Protein AF-A0A1Q6LQ87-F1 (afdb_monomer_lite)

Secondary structure (DSSP, 8-state):
-HHHHHHHHHHHHHHHHHHHHHHHHH------SSGGGSHHHHHHHHHHHHHHHHHHHHHHHHHHHHHHHHHHHHTTS-HHHHHHHHHHHHHHHHHHHHHHHHHHHHHHHHHTT-

Radius of gyration: 32.01 Å; chains: 1; bounding box: 81×27×80 Å

Sequence (114 aa):
MKKFKKVLRITAKILAWIVFLFSAMMFKGVFATSLESTKLVTGTQSLVNAIISWLTGIGITVCGGYFIYYVYCLKTNDEGERRRNIQNIKTTLICMVLITCGLALIDTILGFYK

pLDDT: mean 72.07, std 10.28, range [41.75, 84.31]

Foldseek 3Di:
DVVVVVVVVVVVVVVVVVVVVVVVVVPPPPDQPDPLSHPVNVVVLVVLVVVLVVLVVVLCVVLVVLLVVLVVVCVPDDPVVVVVSVVVNVVSVVSSVVSVVVSVVSVVVVVVSD

Structure (mmCIF, N/CA/C/O backbone):
data_AF-A0A1Q6LQ87-F1
#
_entry.id   AF-A0A1Q6LQ87-F1
#
loop_
_atom_site.group_PDB
_atom_site.id
_atom_site.type_symbol
_atom_site.label_atom_id
_atom_site.label_alt_id
_atom_site.label_comp_id
_atom_site.label_asym_id
_atom_site.label_entity_id
_atom_site.label_seq_id
_atom_site.pdbx_PDB_ins_code
_atom_site.Cartn_x
_atom_site.Cartn_y
_atom_site.Cartn_z
_atom_site.occupancy
_atom_site.B_iso_or_equiv
_atom_site.auth_seq_id
_atom_site.auth_comp_id
_atom_site.auth_asym_id
_atom_site.auth_atom_id
_atom_site.pdbx_PDB_model_num
ATOM 1 N N . MET A 1 1 ? 53.471 16.639 -49.181 1.00 54.03 1 MET A N 1
ATOM 2 C CA . MET A 1 1 ? 51.996 16.615 -48.973 1.00 54.03 1 MET A CA 1
ATOM 3 C C . MET A 1 1 ? 51.314 15.235 -49.016 1.00 54.03 1 MET A C 1
ATOM 5 O O . MET A 1 1 ? 50.325 15.065 -48.314 1.00 54.03 1 MET A O 1
ATOM 9 N N . LYS A 1 2 ? 51.772 14.235 -49.796 1.00 57.78 2 LYS A N 1
ATOM 10 C CA . LYS A 1 2 ? 51.073 12.927 -49.908 1.00 57.78 2 LYS A CA 1
ATOM 11 C C . LYS A 1 2 ? 51.039 12.111 -48.599 1.00 57.78 2 LYS A C 1
ATOM 13 O O . LYS A 1 2 ? 50.019 11.502 -48.293 1.00 57.78 2 LYS A O 1
ATOM 18 N N . LYS A 1 3 ? 52.119 12.138 -47.804 1.00 60.47 3 LYS A N 1
ATOM 19 C CA . LYS A 1 3 ? 52.205 11.430 -46.509 1.00 60.47 3 LYS A CA 1
ATOM 20 C C . LYS A 1 3 ? 51.260 12.022 -45.450 1.00 60.47 3 LYS A C 1
ATOM 22 O O . LYS A 1 3 ? 50.576 11.268 -44.772 1.00 60.47 3 LYS A O 1
ATOM 27 N N . PHE A 1 4 ? 51.130 13.350 -45.401 1.00 68.94 4 PHE A N 1
ATOM 28 C CA . PHE A 1 4 ? 50.238 14.052 -44.468 1.00 68.94 4 PHE A CA 1
ATOM 29 C C . PHE A 1 4 ? 48.757 13.720 -44.708 1.00 68.94 4 PHE A C 1
ATOM 31 O O . PHE A 1 4 ? 48.047 13.355 -43.778 1.00 68.94 4 PHE A O 1
ATOM 38 N N . LYS A 1 5 ? 48.311 13.709 -45.975 1.00 69.56 5 LYS A N 1
ATOM 39 C CA . LYS A 1 5 ? 46.951 13.260 -46.337 1.00 69.56 5 LYS A CA 1
ATOM 40 C C . LYS A 1 5 ? 46.691 11.794 -45.964 1.00 69.56 5 LYS A C 1
ATOM 42 O O . LYS A 1 5 ? 45.556 11.435 -45.668 1.00 69.56 5 LYS A O 1
ATOM 47 N N . LYS A 1 6 ? 47.726 10.945 -45.984 1.00 73.56 6 LYS A N 1
ATOM 48 C CA . LYS A 1 6 ? 47.622 9.523 -45.622 1.00 73.56 6 LYS A CA 1
ATOM 49 C C . LYS A 1 6 ? 47.463 9.344 -44.111 1.00 73.56 6 LYS A C 1
ATOM 51 O O . LYS A 1 6 ? 46.584 8.601 -43.696 1.00 73.56 6 LYS A O 1
ATOM 56 N N . VAL A 1 7 ? 48.242 10.081 -43.315 1.00 76.50 7 VAL A N 1
ATOM 57 C CA . VAL A 1 7 ? 48.134 10.097 -41.846 1.00 76.50 7 VAL A CA 1
ATOM 58 C C . VAL A 1 7 ? 46.782 10.659 -41.406 1.00 76.50 7 VAL A C 1
ATOM 60 O O . VAL A 1 7 ? 46.089 9.995 -40.646 1.00 76.50 7 VAL A O 1
ATOM 63 N N . LEU A 1 8 ? 46.346 11.789 -41.976 1.00 80.69 8 LEU A N 1
ATOM 64 C CA . LEU A 1 8 ? 45.041 12.400 -41.684 1.00 80.69 8 LEU A CA 1
ATOM 65 C C . LEU A 1 8 ? 43.865 11.452 -41.982 1.00 80.69 8 LEU A C 1
ATOM 67 O O . LEU A 1 8 ? 42.884 11.398 -41.250 1.00 80.69 8 LEU A O 1
ATOM 71 N N . ARG A 1 9 ? 43.959 10.673 -43.066 1.00 78.56 9 ARG A N 1
ATOM 72 C CA . ARG A 1 9 ? 42.921 9.704 -43.443 1.00 78.56 9 ARG A CA 1
ATOM 73 C C . ARG A 1 9 ? 42.873 8.509 -42.488 1.00 78.56 9 ARG A C 1
ATOM 75 O O . ARG A 1 9 ? 41.801 7.952 -42.279 1.00 78.56 9 ARG A O 1
ATOM 82 N N . ILE A 1 10 ? 44.014 8.104 -41.932 1.00 81.88 10 ILE A N 1
ATOM 83 C CA . ILE A 1 10 ? 44.090 7.010 -40.955 1.00 81.88 10 ILE A CA 1
ATOM 84 C C . ILE A 1 10 ? 43.555 7.484 -39.603 1.00 81.88 10 ILE A C 1
ATOM 86 O O . ILE A 1 10 ? 42.709 6.806 -39.028 1.00 81.88 10 ILE A O 1
ATOM 90 N N . THR A 1 11 ? 43.953 8.669 -39.136 1.00 77.88 11 THR A N 1
ATOM 91 C CA . THR A 1 11 ? 43.433 9.236 -37.884 1.00 77.88 11 THR A CA 1
ATOM 92 C C . THR A 1 11 ? 41.933 9.509 -37.956 1.00 77.88 11 THR A C 1
ATOM 94 O O . THR A 1 11 ? 41.219 9.158 -37.023 1.00 77.88 11 THR A O 1
ATOM 97 N N . ALA A 1 12 ? 41.422 10.023 -39.079 1.00 80.94 12 ALA A N 1
ATOM 98 C CA . ALA A 1 12 ? 39.982 10.197 -39.284 1.00 80.94 12 ALA A CA 1
ATOM 99 C C . ALA A 1 12 ? 39.214 8.863 -39.273 1.00 80.94 12 ALA A C 1
ATOM 101 O O . ALA A 1 12 ? 38.130 8.784 -38.703 1.00 80.94 12 ALA A O 1
ATOM 102 N N . LYS A 1 13 ? 39.77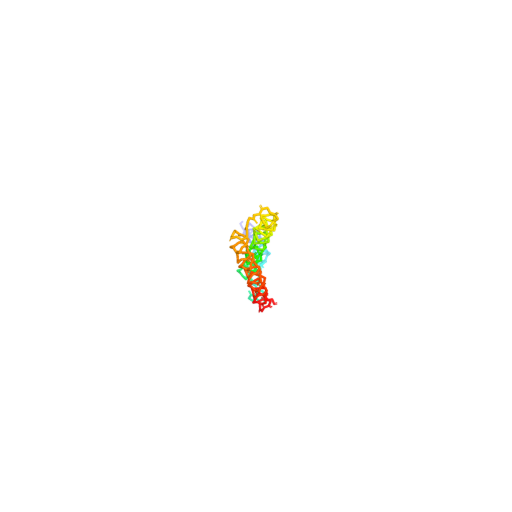9 7.795 -39.855 1.00 81.88 13 LYS A N 1
ATOM 103 C CA . LYS A 1 13 ? 39.182 6.452 -39.791 1.00 81.88 13 LYS A CA 1
ATOM 104 C C . LYS A 1 13 ? 39.153 5.913 -38.366 1.00 81.88 13 LYS A C 1
ATOM 106 O O . LYS A 1 13 ? 38.137 5.368 -37.963 1.00 81.88 13 LYS A O 1
ATOM 111 N N . ILE A 1 14 ? 40.234 6.077 -37.607 1.00 84.31 14 ILE A N 1
ATOM 112 C CA . ILE A 1 14 ? 40.303 5.628 -36.211 1.00 84.31 14 ILE A CA 1
ATOM 113 C C . ILE A 1 14 ? 39.29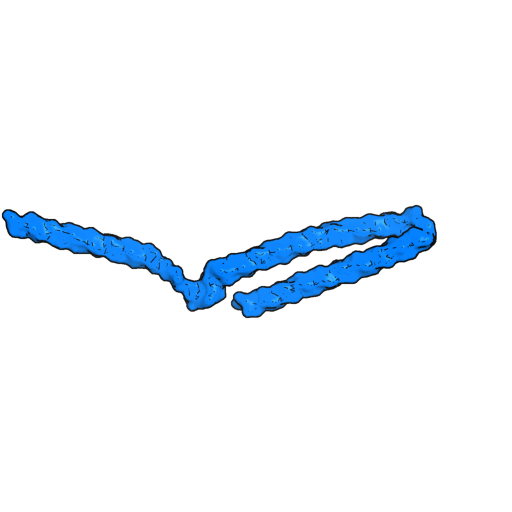0 6.395 -35.354 1.00 84.31 14 ILE A C 1
ATOM 115 O O . ILE A 1 14 ? 38.545 5.775 -34.608 1.00 84.31 14 ILE A O 1
ATOM 119 N N . LEU A 1 15 ? 39.188 7.717 -35.519 1.00 83.75 15 LEU A N 1
ATOM 120 C CA . LEU A 1 15 ? 38.162 8.532 -34.862 1.00 83.75 15 LEU A CA 1
ATOM 121 C C . LEU A 1 15 ? 36.745 8.087 -35.233 1.00 83.75 15 LEU A C 1
ATOM 123 O O . LEU A 1 15 ? 35.909 7.947 -34.348 1.00 83.75 15 LEU A O 1
ATOM 127 N N . ALA A 1 16 ? 36.483 7.799 -36.509 1.00 82.31 16 ALA A N 1
ATOM 128 C CA . ALA A 1 16 ? 35.188 7.280 -36.943 1.00 82.31 16 ALA A CA 1
ATOM 129 C C . ALA A 1 16 ? 34.871 5.912 -36.314 1.00 82.31 16 ALA A C 1
ATOM 131 O O . ALA A 1 16 ? 33.743 5.690 -35.889 1.00 82.31 16 ALA A O 1
ATOM 132 N N . TRP A 1 17 ? 35.862 5.023 -36.194 1.00 84.25 17 TRP A N 1
ATOM 133 C CA . TRP A 1 17 ? 35.712 3.737 -35.505 1.00 84.25 17 TRP A CA 1
ATOM 134 C C . TRP A 1 17 ? 35.474 3.900 -34.003 1.00 84.25 17 TRP A C 1
ATOM 136 O O . TRP A 1 17 ? 34.633 3.201 -33.449 1.00 84.25 17 TRP A O 1
ATOM 146 N N . ILE A 1 18 ? 36.158 4.841 -33.348 1.00 82.50 18 ILE A N 1
ATOM 147 C CA . ILE A 1 18 ? 35.945 5.149 -31.928 1.00 82.50 18 ILE A CA 1
ATOM 148 C C . ILE A 1 18 ? 34.533 5.694 -31.712 1.00 82.50 18 ILE A C 1
ATOM 150 O O . ILE A 1 18 ? 33.834 5.213 -30.828 1.00 82.50 18 ILE A O 1
ATOM 154 N N . VAL A 1 19 ? 34.085 6.642 -32.540 1.00 81.44 19 VAL A N 1
ATOM 155 C CA . VAL A 1 19 ? 32.721 7.187 -32.472 1.00 81.44 19 VAL A CA 1
ATOM 156 C C . VAL A 1 19 ? 31.695 6.087 -32.732 1.00 81.44 19 VAL A C 1
ATOM 158 O O . VAL A 1 19 ? 30.747 5.965 -31.969 1.00 81.44 19 VAL A O 1
ATOM 161 N N . PHE A 1 20 ? 31.911 5.233 -33.734 1.00 77.69 20 PHE A N 1
ATOM 162 C CA . PHE A 1 20 ? 31.022 4.111 -34.038 1.00 77.69 20 PHE A CA 1
ATOM 163 C C . PHE A 1 20 ? 30.918 3.110 -32.878 1.00 77.69 20 PHE A C 1
ATOM 165 O O . PHE A 1 20 ? 29.815 2.718 -32.504 1.00 77.69 20 PHE A O 1
ATOM 172 N N . LEU A 1 21 ? 32.044 2.741 -32.257 1.00 75.50 21 LEU A N 1
ATOM 173 C CA . LEU A 1 21 ? 32.066 1.855 -31.089 1.00 75.50 21 LEU A CA 1
ATOM 174 C C . LEU A 1 21 ? 31.425 2.513 -29.859 1.00 75.50 21 LEU A C 1
ATOM 176 O O . LEU A 1 21 ? 30.704 1.845 -29.124 1.00 75.50 21 LEU A O 1
ATOM 180 N N . PHE A 1 22 ? 31.622 3.818 -29.656 1.00 72.50 22 PHE A N 1
ATOM 181 C CA . PHE A 1 22 ? 30.995 4.566 -28.563 1.00 72.50 22 PHE A CA 1
ATOM 182 C C . PHE A 1 22 ? 29.478 4.689 -28.756 1.00 72.50 22 PHE A C 1
ATOM 184 O O . PHE A 1 22 ? 28.715 4.500 -27.812 1.00 72.50 22 PHE A O 1
ATOM 191 N N . SER A 1 23 ? 29.025 4.929 -29.989 1.00 67.88 23 SER A N 1
ATOM 192 C CA . SER A 1 23 ? 27.607 4.919 -30.356 1.00 67.88 23 SER A CA 1
ATOM 193 C C . SER A 1 23 ? 26.987 3.531 -30.193 1.00 67.88 23 SER A C 1
ATOM 195 O O . SER A 1 23 ? 25.888 3.432 -29.660 1.00 67.88 23 SER A O 1
ATOM 197 N N . ALA A 1 24 ? 27.692 2.461 -30.572 1.00 64.06 24 ALA A N 1
ATOM 198 C CA . ALA A 1 24 ? 27.237 1.084 -30.373 1.00 64.06 24 ALA A CA 1
ATOM 199 C C . ALA A 1 24 ? 27.174 0.692 -28.884 1.00 64.06 24 ALA A C 1
ATOM 201 O O . ALA A 1 24 ? 26.259 -0.013 -28.473 1.00 64.06 24 ALA A O 1
ATOM 202 N N . MET A 1 25 ? 28.098 1.190 -28.055 1.00 58.72 25 MET A N 1
ATOM 203 C CA . MET A 1 25 ? 28.107 0.952 -26.606 1.00 58.72 25 MET A CA 1
ATOM 204 C C . MET A 1 25 ? 27.040 1.781 -25.864 1.00 58.72 25 MET A C 1
ATOM 206 O O . MET A 1 25 ? 26.475 1.315 -24.875 1.00 58.72 25 MET A O 1
ATOM 210 N N . MET A 1 26 ? 26.726 2.988 -26.358 1.00 58.03 26 MET A N 1
ATOM 211 C CA . MET A 1 26 ? 25.583 3.792 -25.902 1.00 58.03 26 MET A CA 1
ATOM 212 C C . MET A 1 26 ? 24.238 3.278 -26.421 1.00 58.03 26 MET A C 1
ATOM 214 O O . MET A 1 26 ? 23.207 3.577 -25.820 1.00 58.03 26 MET A O 1
ATOM 218 N N . PHE A 1 27 ? 24.231 2.448 -27.466 1.00 54.47 27 PHE A N 1
ATOM 219 C CA . PHE A 1 27 ? 23.066 1.684 -27.903 1.00 54.47 27 PHE A CA 1
ATOM 220 C C . PHE A 1 27 ? 22.810 0.500 -26.953 1.00 54.47 27 PHE A C 1
ATOM 222 O O . PHE A 1 27 ? 22.688 -0.654 -27.355 1.00 54.47 27 PHE A O 1
ATOM 229 N N . LYS A 1 28 ? 22.684 0.780 -25.651 1.00 52.62 28 LYS A N 1
ATOM 230 C CA . LYS A 1 28 ? 21.852 -0.057 -24.789 1.00 52.62 28 LYS A CA 1
ATOM 231 C C . LYS A 1 28 ? 20.439 0.138 -25.305 1.00 52.62 28 LYS A C 1
ATOM 233 O O . LYS A 1 28 ? 19.830 1.162 -25.011 1.00 52.62 28 LYS A O 1
ATOM 238 N N . GLY A 1 29 ? 19.986 -0.778 -26.159 1.00 51.22 29 GLY A N 1
ATOM 239 C CA . GLY A 1 29 ? 18.676 -0.711 -26.785 1.00 51.22 29 GLY A CA 1
ATOM 240 C C . GLY A 1 29 ? 17.635 -0.274 -25.763 1.00 51.22 29 GLY A C 1
ATOM 241 O O . GLY A 1 29 ? 17.346 -0.993 -24.810 1.00 51.22 29 GLY A O 1
ATOM 242 N N . VAL A 1 30 ? 17.057 0.908 -25.978 1.00 49.25 30 VAL A N 1
ATOM 243 C CA . VAL A 1 30 ? 15.782 1.314 -25.377 1.00 49.25 30 VAL A CA 1
ATOM 244 C C . VAL A 1 30 ? 14.682 0.541 -26.110 1.00 49.25 30 VAL A C 1
ATOM 246 O O . VAL A 1 30 ? 13.748 1.093 -26.671 1.00 49.25 30 VAL A O 1
ATOM 249 N N . PHE A 1 31 ? 14.858 -0.770 -26.184 1.00 48.81 31 PHE A N 1
ATOM 250 C CA . PHE A 1 31 ? 13.879 -1.714 -26.656 1.00 48.81 31 PHE A CA 1
ATOM 251 C C . PHE A 1 31 ? 13.623 -2.598 -25.456 1.00 48.81 31 PHE A C 1
ATOM 253 O O . PHE A 1 31 ? 14.429 -3.455 -25.095 1.00 48.81 31 PHE A O 1
ATOM 260 N N . ALA A 1 32 ? 12.512 -2.292 -24.795 1.00 41.75 32 ALA A N 1
ATOM 261 C CA . ALA A 1 32 ? 11.868 -3.221 -23.897 1.00 41.75 32 ALA A CA 1
ATOM 262 C C . ALA A 1 32 ? 11.743 -4.552 -24.656 1.00 41.75 32 ALA A C 1
ATOM 264 O O . ALA A 1 32 ? 11.198 -4.593 -25.759 1.00 41.75 32 ALA A O 1
ATOM 265 N N . THR A 1 33 ? 12.335 -5.617 -24.121 1.00 53.91 33 THR A N 1
ATOM 266 C CA . THR A 1 33 ? 12.360 -6.947 -24.755 1.00 53.91 33 THR A CA 1
ATOM 267 C C . THR A 1 33 ? 10.942 -7.537 -24.851 1.00 53.91 33 THR A C 1
ATOM 269 O O . THR A 1 33 ? 10.679 -8.413 -25.666 1.00 53.91 33 THR A O 1
ATOM 272 N N . SER A 1 34 ? 10.023 -6.985 -24.055 1.00 57.28 34 SER A N 1
ATOM 273 C CA . SER A 1 34 ? 8.570 -7.162 -24.048 1.00 57.28 34 SER A CA 1
ATOM 274 C C . SER A 1 34 ? 7.916 -5.879 -23.505 1.00 57.28 34 SER A C 1
ATOM 276 O O . SER A 1 34 ? 8.569 -5.118 -22.780 1.00 57.28 34 SER A O 1
ATOM 278 N N . LEU A 1 35 ? 6.633 -5.629 -23.806 1.00 55.97 35 LEU A N 1
ATOM 279 C CA . LEU A 1 35 ? 5.884 -4.466 -23.292 1.00 55.97 35 LEU A CA 1
ATOM 280 C C . LEU A 1 35 ? 5.949 -4.349 -21.754 1.00 55.97 35 LEU A C 1
ATOM 282 O O . LEU A 1 35 ? 6.033 -3.236 -21.234 1.00 55.97 35 LEU A O 1
ATOM 286 N N . GLU A 1 36 ? 6.013 -5.478 -21.049 1.00 54.91 36 GLU A N 1
ATOM 287 C CA . GLU A 1 36 ? 6.115 -5.605 -19.585 1.00 54.91 36 GLU A CA 1
ATOM 288 C C . GLU A 1 36 ? 7.389 -4.981 -18.995 1.00 54.91 36 GLU A C 1
ATOM 290 O O . GLU A 1 36 ? 7.360 -4.375 -17.928 1.00 54.91 36 GLU A O 1
ATOM 295 N N . SER A 1 37 ? 8.511 -5.058 -19.717 1.00 56.34 37 SER A N 1
ATOM 296 C CA . SER A 1 37 ? 9.804 -4.491 -19.290 1.00 56.34 37 SER A CA 1
ATOM 297 C C . SER A 1 37 ? 9.939 -2.988 -19.557 1.00 56.34 37 SER A C 1
ATOM 299 O O . SER A 1 37 ? 10.969 -2.370 -19.266 1.00 56.34 37 SER A O 1
ATOM 301 N N . THR A 1 38 ? 8.898 -2.370 -20.119 1.00 62.69 38 THR A N 1
ATOM 302 C CA . THR A 1 38 ? 8.889 -0.933 -20.373 1.00 62.69 38 THR A CA 1
ATOM 303 C C . THR A 1 38 ? 8.838 -0.184 -19.043 1.00 62.69 38 THR A C 1
ATOM 305 O O . THR A 1 38 ? 8.089 -0.535 -18.129 1.00 62.69 38 THR A O 1
ATOM 308 N N . LYS A 1 39 ? 9.589 0.919 -18.946 1.00 59.97 39 LYS A N 1
ATOM 309 C CA . LYS A 1 39 ? 9.569 1.820 -17.778 1.00 59.97 39 LYS A CA 1
ATOM 310 C C . LYS A 1 39 ? 8.169 2.328 -17.415 1.00 59.97 39 LYS A C 1
ATOM 312 O O . LYS A 1 39 ? 7.929 2.663 -16.262 1.00 59.97 39 LYS A O 1
ATOM 317 N N . LEU A 1 40 ? 7.260 2.388 -18.390 1.00 64.50 40 LEU A N 1
ATOM 318 C CA . LEU A 1 40 ? 5.868 2.770 -18.175 1.00 64.50 40 LEU A CA 1
ATOM 319 C C . LEU A 1 40 ? 5.127 1.724 -17.325 1.00 64.50 40 LEU A C 1
ATOM 321 O O . LEU A 1 40 ? 4.557 2.073 -16.301 1.00 64.50 40 LEU A O 1
ATOM 325 N N . VAL A 1 41 ? 5.193 0.445 -17.711 1.00 66.88 41 VAL A N 1
ATOM 326 C CA . VAL A 1 41 ? 4.480 -0.654 -17.035 1.00 66.88 41 VAL A CA 1
ATOM 327 C C . VAL A 1 41 ? 5.054 -0.896 -15.639 1.00 66.88 41 VAL A C 1
ATOM 329 O O . VAL A 1 41 ? 4.318 -0.902 -14.655 1.00 66.88 41 VAL A O 1
ATOM 332 N N . THR A 1 42 ? 6.380 -0.982 -15.530 1.00 70.69 42 THR A N 1
ATOM 333 C CA . THR A 1 42 ? 7.075 -1.129 -14.237 1.00 70.69 42 THR A CA 1
ATOM 334 C C . THR A 1 42 ? 6.861 0.073 -13.309 1.00 70.69 42 THR A C 1
ATOM 336 O O . THR A 1 42 ? 6.653 -0.100 -12.106 1.00 70.69 42 THR A O 1
ATOM 339 N N . GLY A 1 43 ? 6.848 1.295 -13.852 1.00 67.12 43 GLY A N 1
ATOM 340 C CA . GLY A 1 43 ? 6.550 2.513 -13.098 1.00 67.12 43 GLY A CA 1
ATOM 341 C C . GLY A 1 43 ? 5.117 2.542 -12.564 1.00 67.12 43 GLY A C 1
ATOM 342 O O . GLY A 1 43 ? 4.909 2.834 -11.386 1.00 67.12 43 GLY A O 1
ATOM 343 N N . THR A 1 44 ? 4.131 2.174 -13.388 1.00 72.75 44 THR A N 1
ATOM 344 C CA . THR A 1 44 ? 2.727 2.066 -12.965 1.00 72.75 44 THR A CA 1
ATOM 345 C C . THR A 1 44 ? 2.545 0.981 -11.909 1.00 72.75 44 THR A C 1
ATOM 347 O O . THR A 1 44 ? 1.894 1.229 -10.899 1.00 72.75 44 THR A O 1
ATOM 350 N N . GLN A 1 45 ? 3.172 -0.185 -12.071 1.00 73.19 45 GLN A N 1
ATOM 351 C CA . GLN A 1 45 ? 3.116 -1.255 -11.076 1.00 73.19 45 GLN A CA 1
ATOM 352 C C . GLN A 1 45 ? 3.692 -0.807 -9.724 1.00 73.19 45 GLN A C 1
ATOM 354 O O . GLN A 1 45 ? 3.084 -1.041 -8.681 1.00 73.19 45 GLN A O 1
ATOM 359 N N . SER A 1 46 ? 4.826 -0.098 -9.729 1.00 75.75 46 SER A N 1
ATOM 360 C CA . SER A 1 46 ? 5.402 0.466 -8.504 1.00 75.75 46 SER A CA 1
ATOM 361 C C . SER A 1 46 ? 4.495 1.517 -7.863 1.00 75.75 46 SER A C 1
ATOM 363 O O . SER A 1 46 ? 4.400 1.564 -6.637 1.00 75.75 46 SER A O 1
ATOM 365 N N . LEU A 1 47 ? 3.834 2.358 -8.665 1.00 76.00 47 LEU A N 1
ATOM 366 C CA . LEU A 1 47 ? 2.911 3.374 -8.165 1.00 76.00 47 LEU A CA 1
ATOM 367 C C . LEU A 1 47 ? 1.682 2.732 -7.517 1.00 76.00 47 LEU A C 1
ATOM 369 O O . LEU A 1 47 ? 1.311 3.113 -6.410 1.00 76.00 47 LEU A O 1
ATOM 373 N N . VAL A 1 48 ? 1.076 1.736 -8.167 1.00 81.00 48 VAL A N 1
ATOM 374 C CA . VAL A 1 48 ? -0.091 1.034 -7.618 1.00 81.00 48 VAL A CA 1
ATOM 375 C C . VAL A 1 48 ? 0.291 0.275 -6.347 1.00 81.00 48 VAL A C 1
ATOM 377 O O . VAL A 1 48 ? -0.417 0.390 -5.351 1.00 81.00 48 VAL A O 1
ATOM 380 N N . ASN A 1 49 ? 1.441 -0.404 -6.319 1.00 81.25 49 ASN A N 1
ATOM 381 C CA . ASN A 1 49 ? 1.936 -1.068 -5.108 1.00 81.25 49 ASN A CA 1
ATOM 382 C C . ASN A 1 49 ? 2.166 -0.079 -3.956 1.00 81.25 49 ASN A C 1
ATOM 384 O O . ASN A 1 49 ? 1.809 -0.363 -2.812 1.00 81.25 49 ASN A O 1
ATOM 388 N N . ALA A 1 50 ? 2.725 1.099 -4.247 1.00 76.56 50 ALA A N 1
ATOM 389 C CA . ALA A 1 50 ? 2.885 2.148 -3.248 1.00 76.56 50 ALA A CA 1
ATOM 390 C C . ALA A 1 50 ? 1.518 2.627 -2.731 1.00 76.56 50 ALA A C 1
ATOM 392 O O . ALA A 1 50 ? 1.312 2.679 -1.521 1.00 76.56 50 ALA A O 1
ATOM 393 N N . ILE A 1 51 ? 0.561 2.905 -3.622 1.00 80.38 51 ILE A N 1
ATOM 394 C CA . ILE A 1 51 ? -0.799 3.315 -3.243 1.00 80.38 51 ILE A CA 1
ATOM 395 C C . ILE A 1 51 ? -1.465 2.246 -2.370 1.00 80.38 51 ILE A C 1
ATOM 397 O O . ILE A 1 51 ? -2.001 2.589 -1.321 1.00 80.38 51 ILE A O 1
ATOM 401 N N . ILE A 1 52 ? -1.378 0.964 -2.739 1.00 82.00 52 ILE A N 1
ATOM 402 C CA . ILE A 1 52 ? -1.882 -0.163 -1.939 1.00 82.00 52 ILE A CA 1
ATOM 403 C C . ILE A 1 52 ? -1.267 -0.151 -0.540 1.00 82.00 52 ILE A C 1
ATOM 405 O O . ILE A 1 52 ? -1.996 -0.213 0.449 1.00 82.00 52 ILE A O 1
ATOM 409 N N . SER A 1 53 ? 0.058 -0.035 -0.434 1.00 80.56 53 SER A N 1
ATOM 410 C CA . SER A 1 53 ? 0.752 -0.045 0.857 1.00 80.56 53 SER A CA 1
ATOM 411 C C . SER A 1 53 ? 0.298 1.106 1.758 1.00 80.56 53 SER A C 1
ATOM 413 O O . SER A 1 53 ? 0.038 0.898 2.944 1.00 80.56 53 SER A O 1
ATOM 415 N N . TRP A 1 54 ? 0.172 2.313 1.205 1.00 78.00 54 TRP A N 1
ATOM 416 C CA . TRP A 1 54 ? -0.281 3.488 1.950 1.00 78.00 54 TRP 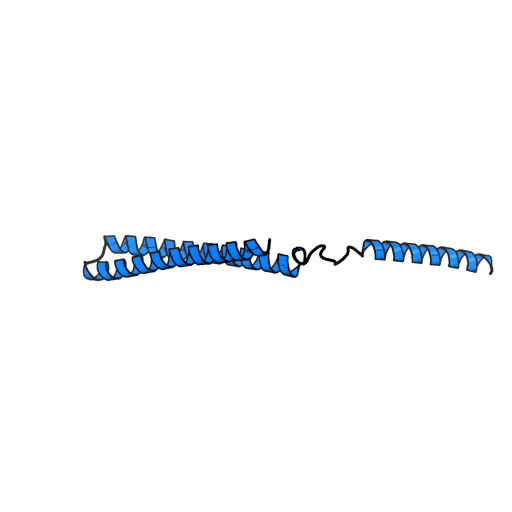A CA 1
ATOM 417 C C . TRP A 1 54 ? -1.760 3.392 2.335 1.00 78.00 54 TRP A C 1
ATOM 419 O O . TRP A 1 54 ? -2.114 3.676 3.479 1.00 78.00 54 TRP A O 1
ATOM 429 N N . LEU A 1 55 ? -2.618 2.935 1.418 1.00 80.81 55 LEU A N 1
ATOM 430 C CA . LEU A 1 55 ? -4.050 2.755 1.663 1.00 80.81 55 LEU A CA 1
ATOM 431 C C . LEU A 1 55 ? -4.297 1.703 2.751 1.00 80.81 55 LEU A C 1
ATOM 433 O O . LEU A 1 55 ? -5.118 1.912 3.641 1.00 80.81 55 LEU A O 1
ATOM 437 N N . THR A 1 56 ? -3.538 0.607 2.720 1.00 82.25 56 THR A N 1
ATOM 438 C CA . THR A 1 56 ? -3.584 -0.450 3.737 1.00 82.25 56 THR A CA 1
ATOM 439 C C . THR A 1 56 ? -3.116 0.079 5.091 1.00 82.25 56 THR A C 1
ATOM 441 O O . THR A 1 56 ? -3.796 -0.117 6.096 1.00 82.25 56 THR A O 1
ATOM 444 N N . GLY A 1 57 ? -1.992 0.804 5.126 1.00 80.19 57 GLY A N 1
ATOM 445 C CA . GLY A 1 57 ? -1.446 1.373 6.359 1.00 80.19 57 GLY A CA 1
ATOM 446 C C . GLY A 1 57 ? -2.401 2.362 7.031 1.00 80.19 57 GLY A C 1
ATOM 447 O O . GLY A 1 57 ? -2.691 2.235 8.223 1.00 80.19 57 GLY A O 1
ATOM 448 N N . ILE A 1 58 ? -2.947 3.313 6.267 1.00 80.75 58 ILE A N 1
ATOM 449 C CA . ILE A 1 58 ? -3.912 4.296 6.780 1.00 80.75 58 ILE A CA 1
ATOM 450 C C . ILE A 1 58 ? -5.222 3.600 7.168 1.00 80.75 58 ILE A C 1
ATOM 452 O O . ILE A 1 58 ? -5.735 3.836 8.261 1.00 80.75 58 ILE A O 1
ATOM 456 N N . GLY A 1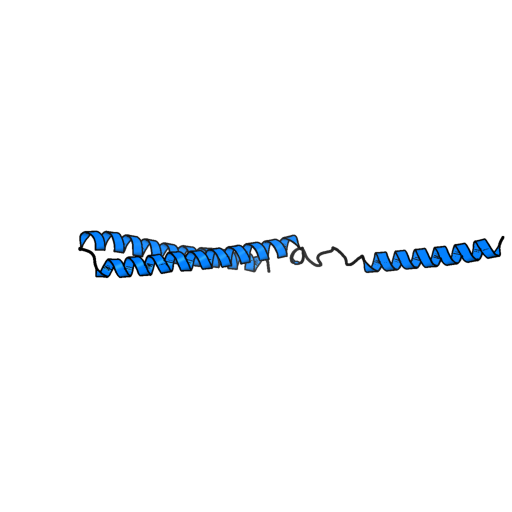 59 ? -5.741 2.711 6.315 1.00 80.81 59 GLY A N 1
ATOM 457 C CA . GLY A 1 59 ? -6.994 1.995 6.550 1.00 80.81 59 GLY A CA 1
ATOM 458 C C . GLY A 1 59 ? -6.965 1.164 7.832 1.00 80.81 59 GLY A C 1
ATOM 459 O O . GLY A 1 59 ? -7.843 1.316 8.678 1.00 80.81 59 GLY A O 1
ATOM 460 N N . ILE A 1 60 ? -5.924 0.349 8.031 1.00 83.12 60 ILE A N 1
ATOM 461 C CA . ILE 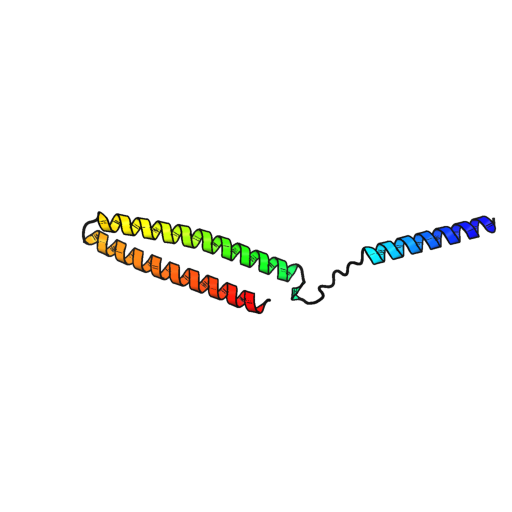A 1 60 ? -5.769 -0.467 9.246 1.00 83.12 60 ILE A CA 1
ATOM 462 C C . ILE A 1 60 ? -5.638 0.421 10.485 1.00 83.12 60 ILE A C 1
ATOM 464 O O . ILE A 1 60 ? -6.283 0.149 11.496 1.00 83.12 60 ILE A O 1
ATOM 468 N N . THR A 1 61 ? -4.851 1.496 10.412 1.00 83.62 61 THR A N 1
ATOM 469 C CA . THR A 1 61 ? -4.623 2.387 11.560 1.00 83.62 61 THR A CA 1
ATOM 470 C C . THR A 1 61 ? -5.909 3.095 11.982 1.00 83.62 61 THR A C 1
ATOM 472 O O . THR A 1 61 ? -6.267 3.089 13.160 1.00 83.62 61 THR A O 1
ATOM 475 N N . VAL A 1 62 ? -6.645 3.667 11.025 1.00 84.25 62 VAL A N 1
ATOM 476 C CA . VAL A 1 62 ? -7.895 4.385 11.301 1.00 84.25 62 VAL A CA 1
ATOM 477 C C . VAL A 1 62 ? -8.984 3.420 11.761 1.00 84.25 62 VAL A C 1
ATOM 479 O O . VAL A 1 62 ? -9.615 3.673 12.785 1.00 84.25 62 VAL A O 1
ATOM 482 N N . CYS A 1 63 ? -9.196 2.300 11.059 1.00 81.00 63 CYS A N 1
ATOM 483 C CA . CYS A 1 63 ? -10.223 1.329 11.436 1.00 81.00 63 CYS A CA 1
ATOM 484 C C . CYS A 1 63 ? -9.907 0.642 12.772 1.00 81.00 63 CYS A C 1
ATOM 486 O O . CYS A 1 63 ? -10.808 0.474 13.591 1.00 81.00 63 CYS A O 1
ATOM 488 N N . GLY A 1 64 ? -8.645 0.283 13.021 1.00 83.50 64 GLY A N 1
ATOM 489 C CA . GLY A 1 64 ? -8.204 -0.293 14.291 1.00 83.50 64 GLY A CA 1
ATOM 490 C C . GLY A 1 64 ? -8.360 0.688 15.454 1.00 83.50 64 GLY A C 1
ATOM 491 O O . GLY A 1 64 ? -8.912 0.327 16.491 1.00 83.50 64 GLY A O 1
ATOM 492 N N . GLY A 1 65 ? -7.962 1.950 15.260 1.00 84.19 65 GLY A N 1
ATOM 493 C CA . GLY A 1 65 ? -8.138 3.008 16.257 1.00 84.19 65 GLY A CA 1
ATOM 494 C C . GLY A 1 65 ? -9.609 3.259 16.597 1.00 84.19 65 GLY A C 1
ATOM 495 O O . GLY A 1 65 ? -9.978 3.290 17.771 1.00 84.19 65 GLY A O 1
ATOM 496 N N . TYR A 1 66 ? -10.471 3.353 15.579 1.00 80.94 66 TYR A N 1
ATOM 497 C CA . TYR A 1 66 ? -11.915 3.514 15.769 1.00 80.94 66 TYR A CA 1
ATOM 498 C C . TYR A 1 66 ? -12.562 2.313 16.465 1.00 80.94 66 TYR A C 1
ATOM 500 O O . TYR A 1 66 ? -13.441 2.488 17.310 1.00 80.94 66 TYR A O 1
ATOM 508 N N . PHE A 1 67 ? -12.117 1.098 16.138 1.00 79.56 67 PHE A N 1
ATOM 509 C CA . PHE A 1 67 ? -12.598 -0.117 16.786 1.00 79.56 67 PHE A CA 1
ATOM 510 C C . PHE A 1 67 ? -12.266 -0.116 18.283 1.00 79.56 67 PHE A C 1
ATOM 512 O O . PHE A 1 67 ? -13.157 -0.313 19.107 1.00 79.56 67 PHE A O 1
ATOM 519 N N . ILE A 1 68 ? -11.014 0.185 18.648 1.00 82.50 68 ILE A N 1
ATOM 520 C CA . ILE A 1 68 ? -10.583 0.267 20.053 1.00 82.50 68 ILE A CA 1
ATOM 521 C C . ILE A 1 68 ? -11.356 1.362 20.799 1.00 82.50 68 ILE A C 1
ATOM 523 O O . ILE A 1 68 ? -11.838 1.121 21.906 1.00 82.50 68 ILE A O 1
ATOM 527 N N . TYR A 1 69 ? -11.525 2.538 20.188 1.00 78.81 69 TYR A N 1
ATOM 528 C CA . TYR A 1 69 ? -12.274 3.649 20.777 1.00 78.81 69 TYR A CA 1
ATOM 529 C C . TYR A 1 69 ? -13.727 3.269 21.090 1.00 78.81 69 TYR A C 1
ATOM 531 O O . TYR A 1 69 ? -14.188 3.446 22.219 1.00 78.81 69 TYR A O 1
ATOM 539 N N . TYR A 1 70 ? -14.446 2.682 20.130 1.00 69.75 70 TYR A N 1
ATOM 540 C CA . TYR A 1 70 ? -15.835 2.290 20.362 1.00 69.75 70 TYR A CA 1
ATOM 541 C C . TYR A 1 70 ? -15.974 1.124 21.346 1.00 69.75 70 TYR A C 1
ATOM 543 O O . TYR A 1 70 ? -16.934 1.100 22.115 1.00 69.75 70 TYR A O 1
ATOM 551 N N . VAL A 1 71 ? -15.018 0.189 21.376 1.00 71.62 71 VAL A N 1
ATOM 552 C CA . VAL A 1 71 ? -14.971 -0.872 22.396 1.00 71.62 71 VAL A CA 1
ATOM 553 C C . VAL A 1 71 ? -14.759 -0.286 23.795 1.00 71.62 71 VAL A C 1
ATOM 555 O O . VAL A 1 71 ? -15.374 -0.758 24.750 1.00 71.62 71 VAL A O 1
ATOM 558 N N . TYR A 1 72 ? -13.944 0.763 23.928 1.00 76.25 72 TYR A N 1
ATOM 559 C CA . TYR A 1 72 ? -13.770 1.469 25.196 1.00 76.25 72 TYR A CA 1
ATOM 560 C C . TYR A 1 72 ? -15.055 2.196 25.624 1.00 76.25 72 TYR A C 1
ATOM 562 O O . TYR A 1 72 ? -15.534 1.974 26.734 1.00 76.25 72 TYR A O 1
ATOM 570 N N . CYS A 1 73 ? -15.683 2.970 24.730 1.00 68.88 73 CYS A N 1
ATOM 571 C CA . CYS A 1 73 ? -16.952 3.654 25.021 1.00 68.88 73 CYS A CA 1
ATOM 572 C C . CYS A 1 73 ? -18.119 2.694 25.312 1.00 68.88 73 CYS A C 1
ATOM 574 O O . CYS A 1 73 ? -19.063 3.061 26.006 1.00 68.88 73 CYS A O 1
ATOM 576 N N . LEU A 1 74 ? -18.081 1.452 24.815 1.00 66.19 74 LEU A N 1
ATOM 577 C CA . LEU A 1 74 ? -19.079 0.433 25.158 1.00 66.19 74 LEU A CA 1
ATOM 578 C C . LEU A 1 74 ? -19.050 0.024 26.636 1.00 66.19 74 LEU A C 1
ATOM 580 O O . LEU A 1 74 ? -20.078 -0.414 27.148 1.00 66.19 74 LEU A O 1
ATOM 584 N N . LYS A 1 75 ? -17.902 0.145 27.316 1.00 62.81 75 LYS A N 1
ATOM 585 C CA . LYS A 1 75 ? -17.780 -0.190 28.743 1.00 62.81 75 LYS A CA 1
ATOM 586 C C . LYS A 1 75 ? -18.318 0.899 29.673 1.00 62.81 75 LYS A C 1
ATOM 588 O O . LYS A 1 75 ? -18.518 0.609 30.847 1.00 62.81 75 LYS A O 1
ATOM 593 N N . THR A 1 76 ? -18.525 2.119 29.178 1.00 61.56 76 THR A N 1
ATOM 594 C CA . THR A 1 76 ? -18.770 3.300 30.022 1.00 61.56 76 THR A CA 1
ATOM 595 C C . THR A 1 76 ? -20.135 3.961 29.826 1.00 61.56 76 THR A C 1
ATOM 597 O O . THR A 1 76 ? -20.483 4.807 30.641 1.00 61.56 76 THR A O 1
ATOM 600 N N . ASN A 1 77 ? -20.905 3.609 28.787 1.00 58.25 77 ASN A N 1
ATOM 601 C CA . ASN A 1 77 ? -22.089 4.386 28.385 1.00 58.25 77 ASN A CA 1
ATOM 602 C C . ASN A 1 77 ? -23.437 3.700 28.687 1.00 58.25 77 ASN A C 1
ATOM 604 O O . ASN A 1 77 ? -23.566 2.476 28.579 1.00 58.25 77 ASN A O 1
ATOM 608 N N . ASP A 1 78 ? -24.453 4.523 28.982 1.00 63.75 78 ASP A N 1
ATOM 609 C CA . ASP A 1 78 ? -25.862 4.141 29.164 1.00 63.75 78 ASP A CA 1
ATOM 610 C C . ASP A 1 78 ? -26.455 3.440 27.922 1.00 63.75 78 ASP A C 1
ATOM 612 O O . ASP A 1 78 ? -26.003 3.618 26.784 1.00 63.75 78 ASP A O 1
ATOM 616 N N . GLU A 1 79 ? -27.510 2.637 28.114 1.00 62.84 79 GLU A N 1
ATOM 617 C CA . GLU A 1 79 ? -28.055 1.722 27.092 1.00 62.84 79 GLU A CA 1
ATOM 618 C C . GLU A 1 79 ? -28.432 2.391 25.753 1.00 62.84 79 GLU A C 1
ATOM 620 O O . GLU A 1 79 ? -28.331 1.761 24.692 1.00 62.84 79 GLU A O 1
ATOM 625 N N . GLY A 1 80 ? -28.816 3.673 25.778 1.00 61.06 80 GLY A N 1
ATOM 626 C CA . GLY A 1 80 ? -29.136 4.465 24.586 1.00 61.06 80 GLY A CA 1
ATOM 627 C C . GLY A 1 80 ? -27.920 4.769 23.698 1.00 61.06 80 GLY A C 1
ATOM 628 O O . GLY A 1 80 ? -27.984 4.600 22.478 1.00 61.06 80 GLY A O 1
ATOM 629 N N . GLU A 1 81 ? -26.783 5.139 24.291 1.00 63.03 81 GLU A N 1
ATOM 630 C CA . GLU A 1 81 ? -25.523 5.362 23.563 1.00 63.03 81 GLU A CA 1
ATOM 631 C C . GLU A 1 81 ? -24.872 4.048 23.130 1.00 63.03 81 GLU A C 1
ATOM 633 O O . GLU A 1 81 ? -24.280 3.964 22.048 1.00 63.03 81 GLU A O 1
ATOM 638 N N . ARG A 1 82 ? -25.068 2.981 23.915 1.00 64.00 82 ARG A N 1
ATOM 639 C CA . ARG A 1 82 ? -24.609 1.630 23.574 1.00 64.00 82 ARG A CA 1
ATOM 640 C C . ARG A 1 82 ? -25.160 1.171 22.222 1.00 64.00 82 ARG A C 1
ATOM 642 O O . ARG A 1 82 ? -24.421 0.619 21.407 1.00 64.00 82 ARG A O 1
ATOM 649 N N . ARG A 1 83 ? -26.441 1.438 21.937 1.00 66.94 83 ARG A N 1
ATOM 650 C CA . ARG A 1 83 ? -27.092 1.049 20.670 1.00 66.94 83 ARG A CA 1
ATOM 651 C C . ARG A 1 83 ? -26.489 1.753 19.448 1.00 66.94 83 ARG A C 1
ATOM 653 O O . ARG A 1 83 ? -26.286 1.106 18.420 1.00 66.94 83 ARG A O 1
ATOM 660 N N . ARG A 1 84 ? -26.159 3.043 19.572 1.00 66.75 84 ARG A N 1
ATOM 661 C CA . ARG A 1 84 ? -25.538 3.845 18.503 1.00 66.75 84 ARG A CA 1
ATOM 662 C C . ARG A 1 84 ? -24.075 3.451 18.272 1.00 66.75 84 ARG A C 1
ATOM 664 O O . ARG A 1 84 ? -23.660 3.289 17.127 1.00 66.75 84 ARG A O 1
ATOM 671 N N . ASN A 1 85 ? -23.324 3.183 19.340 1.00 69.06 85 ASN A N 1
ATOM 672 C CA . ASN A 1 85 ? -21.942 2.706 19.236 1.00 69.06 85 ASN A CA 1
ATOM 673 C C . ASN A 1 85 ? -21.853 1.296 18.624 1.00 69.06 85 ASN A C 1
ATOM 675 O O . ASN A 1 85 ? -20.965 1.050 17.814 1.00 69.06 85 ASN A O 1
ATOM 679 N N . ILE A 1 86 ? -22.805 0.392 18.905 1.00 73.12 86 ILE A N 1
ATOM 680 C CA . ILE A 1 86 ? -22.870 -0.932 18.252 1.00 73.12 86 ILE A CA 1
ATOM 681 C C . ILE A 1 86 ? -23.092 -0.809 16.739 1.00 73.12 86 ILE A C 1
ATOM 683 O O . ILE A 1 86 ? -22.473 -1.546 15.971 1.00 73.12 86 ILE A O 1
ATOM 687 N N . GLN A 1 87 ? -23.962 0.100 16.287 1.00 75.62 87 GLN A N 1
ATOM 688 C CA . GLN A 1 87 ? -24.148 0.344 14.852 1.00 75.62 87 GLN A CA 1
ATOM 689 C C . GLN A 1 87 ? -22.873 0.887 14.202 1.00 75.62 87 GLN A C 1
ATOM 691 O O . GLN A 1 87 ? -22.481 0.385 13.152 1.00 75.62 87 GLN A O 1
ATOM 696 N N . ASN A 1 88 ? -22.185 1.830 14.847 1.00 75.00 88 ASN A N 1
ATOM 697 C CA . ASN A 1 88 ? -20.923 2.358 14.330 1.00 75.00 88 ASN A CA 1
ATOM 698 C C . ASN A 1 88 ? -19.834 1.276 14.251 1.00 75.00 88 ASN A C 1
ATOM 700 O O . ASN A 1 88 ? -19.159 1.187 13.231 1.00 75.00 88 ASN A O 1
ATOM 704 N N . ILE A 1 89 ? -19.732 0.385 15.247 1.00 75.75 89 ILE A N 1
ATOM 705 C CA . ILE A 1 89 ? -18.824 -0.777 15.203 1.00 75.75 89 ILE A CA 1
ATOM 706 C C . ILE A 1 89 ? -19.156 -1.698 14.026 1.00 75.75 89 ILE A C 1
ATOM 708 O O . ILE A 1 89 ? -18.249 -2.124 13.312 1.00 75.75 89 ILE A O 1
ATOM 712 N N . LYS A 1 90 ? -20.441 -2.004 13.792 1.00 77.25 90 LYS A N 1
ATOM 713 C CA . LYS A 1 90 ? -20.857 -2.819 12.638 1.00 77.25 90 LYS A CA 1
ATOM 714 C C . LYS A 1 90 ? -20.430 -2.174 11.323 1.00 77.25 90 LYS A C 1
ATOM 716 O O . LYS A 1 90 ? -19.889 -2.863 10.464 1.00 77.25 90 LYS A O 1
ATOM 721 N N . THR A 1 91 ? -20.612 -0.863 11.185 1.00 80.81 91 THR A N 1
ATOM 722 C CA . THR A 1 91 ? -20.165 -0.119 10.003 1.00 80.81 91 THR A CA 1
ATOM 723 C C . THR A 1 91 ? -18.645 -0.163 9.853 1.00 80.81 91 THR A C 1
ATOM 725 O O . THR A 1 91 ? -18.160 -0.449 8.764 1.00 80.81 91 THR A O 1
ATOM 728 N N . THR A 1 92 ? -17.875 0.032 10.930 1.00 78.25 92 THR A N 1
ATOM 729 C CA . THR A 1 92 ? -16.405 -0.073 10.894 1.00 78.25 92 THR A CA 1
ATOM 730 C C . THR A 1 92 ? -15.938 -1.469 10.471 1.00 78.25 92 THR A C 1
ATOM 732 O O . THR A 1 92 ? -15.006 -1.578 9.677 1.00 78.25 92 THR A O 1
ATOM 735 N N . LEU A 1 93 ? -16.606 -2.532 10.932 1.00 78.00 93 LEU A N 1
ATOM 736 C CA . LEU A 1 93 ? -16.313 -3.909 10.521 1.00 78.00 93 LEU A CA 1
ATOM 737 C C . LEU A 1 93 ? -16.617 -4.150 9.037 1.00 78.00 93 LEU A C 1
ATOM 739 O O . LEU A 1 93 ? -15.801 -4.745 8.338 1.00 78.00 93 LEU A O 1
ATOM 743 N N . ILE A 1 94 ? -17.751 -3.653 8.535 1.00 83.19 94 ILE A N 1
ATOM 744 C CA . ILE A 1 94 ? -18.093 -3.740 7.106 1.00 83.19 94 ILE A CA 1
ATOM 745 C C . ILE A 1 94 ? -17.052 -2.986 6.265 1.00 83.19 94 ILE A C 1
ATOM 747 O O . ILE A 1 94 ? -16.578 -3.514 5.262 1.00 83.19 94 ILE A O 1
ATOM 751 N N . CYS A 1 95 ? -16.635 -1.792 6.696 1.00 81.44 95 CYS A N 1
ATOM 752 C CA . CYS A 1 95 ? -15.585 -1.025 6.025 1.00 81.44 95 CYS A CA 1
ATOM 753 C C . CYS A 1 95 ? -14.239 -1.762 6.013 1.00 81.44 95 CYS A C 1
ATOM 755 O O . CYS A 1 95 ? -13.573 -1.763 4.981 1.00 81.44 95 CYS A O 1
ATOM 757 N N . MET A 1 96 ? -13.850 -2.425 7.109 1.00 80.31 96 MET A N 1
ATOM 758 C CA . MET A 1 96 ? -12.635 -3.250 7.135 1.00 80.31 96 MET A CA 1
ATOM 759 C C . MET A 1 96 ? -12.670 -4.350 6.070 1.00 80.31 96 MET A C 1
ATOM 761 O O . MET A 1 96 ? -11.694 -4.516 5.344 1.00 80.31 96 MET A O 1
ATOM 765 N N . VAL A 1 97 ? -13.793 -5.066 5.953 1.00 83.06 97 VAL A N 1
ATOM 766 C CA . VAL A 1 97 ? -13.961 -6.134 4.954 1.00 83.06 97 VAL A CA 1
ATOM 767 C C . VAL A 1 97 ? -13.949 -5.572 3.530 1.00 83.06 97 VAL A C 1
ATOM 769 O O . VAL A 1 97 ? -13.322 -6.142 2.644 1.00 83.06 97 VAL A O 1
ATOM 772 N N . LEU A 1 98 ? -14.592 -4.427 3.291 1.00 82.50 98 LEU A N 1
ATOM 773 C CA . LEU A 1 98 ? -14.582 -3.792 1.971 1.00 82.50 98 LEU A CA 1
ATOM 774 C C . LEU A 1 98 ? -13.181 -3.326 1.558 1.00 82.50 98 LEU A C 1
ATOM 776 O O . LEU A 1 98 ? -12.811 -3.487 0.396 1.00 82.50 98 LEU A O 1
ATOM 780 N N . ILE A 1 99 ? -12.389 -2.791 2.492 1.00 82.56 99 ILE A N 1
ATOM 781 C CA . ILE A 1 99 ? -11.003 -2.387 2.225 1.00 82.56 99 ILE A CA 1
ATOM 782 C C . ILE A 1 99 ? -10.153 -3.612 1.879 1.00 82.56 99 ILE A C 1
ATOM 784 O O . ILE A 1 99 ? -9.451 -3.586 0.871 1.00 82.56 99 ILE A O 1
ATOM 788 N N . THR A 1 100 ? -10.232 -4.703 2.647 1.00 81.88 100 THR A N 1
ATOM 789 C CA . THR A 1 100 ? -9.450 -5.916 2.350 1.00 81.88 100 THR A CA 1
ATOM 790 C C . THR A 1 100 ? -9.856 -6.558 1.025 1.00 81.88 100 THR A C 1
ATOM 792 O O . THR A 1 100 ? -8.980 -6.945 0.252 1.00 81.88 100 THR A O 1
ATOM 795 N N . CYS A 1 101 ? -11.152 -6.599 0.701 1.00 82.12 101 CYS A N 1
ATOM 796 C CA . CYS A 1 101 ? -11.628 -7.057 -0.605 1.00 82.12 101 CYS A CA 1
ATOM 797 C C . CYS A 1 101 ? -11.150 -6.153 -1.753 1.00 82.12 101 CYS A C 1
ATOM 799 O O . CYS A 1 101 ? -10.700 -6.659 -2.778 1.00 82.12 101 CYS A O 1
ATOM 801 N N . GLY A 1 102 ? -11.210 -4.827 -1.588 1.00 81.38 102 GLY A N 1
ATOM 802 C CA . GLY A 1 102 ? -10.728 -3.872 -2.588 1.00 81.38 102 GLY A CA 1
ATOM 803 C C . GLY A 1 102 ? -9.229 -4.012 -2.852 1.00 81.38 102 GLY A C 1
ATOM 804 O O . GLY A 1 102 ? -8.807 -4.041 -4.004 1.00 81.38 102 GLY A O 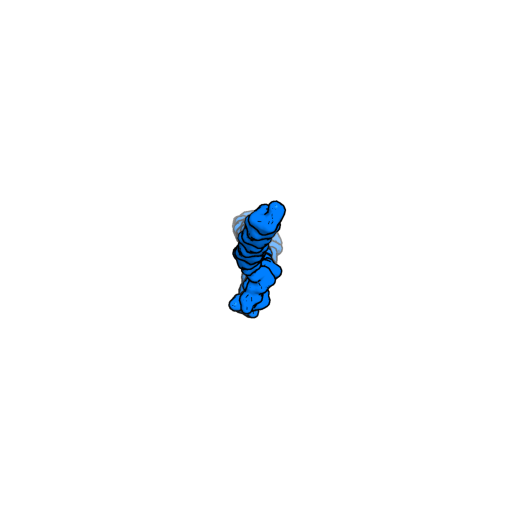1
ATOM 805 N N . LEU A 1 103 ? -8.429 -4.181 -1.799 1.00 81.81 103 LEU A N 1
ATOM 806 C CA . LEU A 1 103 ? -6.989 -4.418 -1.913 1.00 81.81 103 LEU A CA 1
ATOM 807 C C . LEU A 1 103 ? -6.676 -5.739 -2.630 1.00 81.81 103 LEU A C 1
ATOM 809 O O . LEU A 1 103 ? -5.848 -5.751 -3.538 1.00 81.81 103 LEU A O 1
ATOM 813 N N . ALA A 1 104 ? -7.375 -6.823 -2.281 1.00 75.19 104 ALA A N 1
ATOM 814 C CA . ALA A 1 104 ? -7.209 -8.124 -2.931 1.00 75.19 104 ALA A CA 1
ATOM 815 C C . ALA A 1 104 ? -7.590 -8.091 -4.422 1.00 75.19 104 ALA A C 1
ATOM 817 O O . ALA A 1 104 ? -6.924 -8.716 -5.246 1.00 75.19 104 ALA A O 1
ATOM 818 N N . LEU A 1 105 ? -8.631 -7.334 -4.789 1.00 77.62 105 LEU A N 1
ATOM 819 C CA . LEU A 1 105 ? -9.010 -7.126 -6.189 1.00 77.62 105 LEU A CA 1
ATOM 820 C C . LEU A 1 105 ? -7.921 -6.383 -6.968 1.00 77.62 105 LEU A C 1
ATOM 822 O O . LEU A 1 105 ? -7.593 -6.798 -8.076 1.00 77.62 105 LEU A O 1
ATOM 826 N N . ILE A 1 106 ? -7.335 -5.324 -6.400 1.00 79.31 106 ILE A N 1
ATOM 827 C CA . ILE A 1 106 ? -6.249 -4.587 -7.064 1.00 79.31 106 ILE A CA 1
ATOM 828 C C . ILE A 1 106 ? -5.018 -5.488 -7.232 1.00 79.31 106 ILE A C 1
ATOM 830 O O . ILE A 1 106 ? -4.431 -5.503 -8.311 1.00 79.31 106 ILE A O 1
ATOM 834 N N . ASP A 1 107 ? -4.657 -6.273 -6.214 1.00 76.38 107 ASP A N 1
ATOM 835 C CA . ASP A 1 107 ? -3.524 -7.206 -6.292 1.00 76.38 107 ASP A CA 1
ATOM 836 C C . ASP A 1 107 ? -3.761 -8.312 -7.338 1.00 76.38 107 ASP A C 1
ATOM 838 O O . ASP A 1 107 ? -2.877 -8.631 -8.129 1.00 76.38 107 ASP A O 1
ATOM 842 N N . THR A 1 108 ? -4.996 -8.817 -7.439 1.00 73.50 108 THR A N 1
ATOM 843 C CA . THR A 1 108 ? -5.398 -9.772 -8.488 1.00 73.50 108 THR A CA 1
ATOM 844 C C . THR A 1 108 ? -5.292 -9.150 -9.881 1.00 73.50 108 THR A C 1
ATOM 846 O O . THR A 1 108 ? -4.754 -9.771 -10.794 1.00 73.50 108 THR A O 1
ATOM 849 N N . ILE A 1 109 ? -5.765 -7.909 -10.051 1.00 72.12 109 ILE A N 1
ATOM 850 C CA . ILE A 1 109 ? -5.658 -7.175 -11.319 1.00 72.12 109 ILE A CA 1
ATOM 851 C C . ILE A 1 109 ? -4.189 -6.974 -11.693 1.00 72.12 109 ILE A C 1
ATOM 853 O O . ILE A 1 109 ? -3.816 -7.252 -12.827 1.00 72.12 109 ILE A O 1
ATOM 857 N N . LEU A 1 110 ? -3.341 -6.555 -10.750 1.00 69.12 110 LEU A N 1
ATOM 858 C CA . LEU A 1 110 ? -1.895 -6.440 -10.962 1.00 69.12 110 LEU A CA 1
ATOM 859 C C . LEU A 1 110 ? -1.229 -7.785 -11.275 1.00 69.12 110 LEU A C 1
ATOM 861 O O . LEU A 1 110 ? -0.242 -7.808 -12.007 1.00 69.12 110 LEU A O 1
ATOM 865 N N . GLY A 1 111 ? -1.763 -8.889 -10.752 1.00 66.25 111 GLY A N 1
ATOM 866 C CA . GLY A 1 111 ? -1.332 -10.246 -11.073 1.00 66.25 111 GLY A CA 1
ATOM 867 C C . GLY A 1 111 ? -1.503 -10.613 -12.548 1.00 66.25 111 GLY A C 1
ATOM 868 O O . GLY A 1 111 ? -0.707 -11.392 -13.050 1.00 66.25 111 GLY A O 1
ATOM 869 N N . PHE A 1 112 ? -2.467 -10.015 -13.257 1.00 60.50 112 PHE A N 1
ATOM 870 C CA . PHE A 1 112 ? -2.628 -10.193 -14.708 1.00 60.50 112 PHE A CA 1
ATOM 871 C C . PHE A 1 112 ? -1.646 -9.358 -15.550 1.00 60.50 112 PHE A C 1
ATOM 873 O O . PHE A 1 112 ? -1.551 -9.581 -16.753 1.00 60.50 112 PHE A O 1
ATOM 880 N N . TYR A 1 113 ? -0.948 -8.388 -14.945 1.00 56.56 113 TYR A N 1
ATOM 881 C CA . TYR A 1 113 ? 0.091 -7.576 -15.600 1.00 56.56 113 TYR A CA 1
ATOM 882 C C . TYR A 1 113 ? 1.521 -8.083 -15.327 1.00 56.56 113 TYR A C 1
ATOM 884 O O . TYR A 1 113 ? 2.478 -7.457 -15.786 1.00 56.56 113 TYR A O 1
ATOM 892 N N . LYS A 1 114 ? 1.668 -9.156 -14.543 1.00 55.44 114 LYS A N 1
ATOM 893 C CA . LYS A 1 114 ? 2.924 -9.888 -14.326 1.00 55.44 114 LYS A CA 1
ATOM 894 C C . LYS A 1 114 ? 2.980 -11.112 -15.228 1.00 55.44 114 LYS A C 1
ATOM 896 O O . LYS A 1 114 ? 4.122 -11.509 -15.536 1.00 55.44 114 LYS A O 1
#